Protein AF-A0AAV8X9F8-F1 (afdb_monomer_lite)

Structure (mmCIF, N/CA/C/O backbone):
data_AF-A0AAV8X9F8-F1
#
_entry.id   AF-A0AAV8X9F8-F1
#
loop_
_atom_site.group_PDB
_atom_site.id
_atom_site.type_symbol
_atom_site.label_atom_id
_atom_site.label_alt_id
_atom_site.label_comp_id
_atom_site.label_asym_id
_atom_site.label_entity_id
_atom_site.label_seq_id
_atom_site.pdbx_PDB_ins_code
_atom_site.Cartn_x
_atom_site.Cartn_y
_atom_site.Cartn_z
_atom_site.occupancy
_atom_site.B_iso_or_equiv
_atom_site.auth_seq_id
_atom_site.auth_comp_id
_atom_site.auth_asym_id
_atom_site.auth_atom_id
_atom_site.pdbx_PDB_model_num
ATOM 1 N N . MET A 1 1 ? 3.128 -21.485 2.645 1.00 41.53 1 MET A N 1
ATOM 2 C CA . MET A 1 1 ? 1.957 -20.583 2.738 1.00 41.53 1 MET A CA 1
ATOM 3 C C . MET A 1 1 ? 2.411 -19.164 2.410 1.00 41.53 1 MET A C 1
ATOM 5 O O . MET A 1 1 ? 3.221 -18.611 3.140 1.00 41.53 1 MET A O 1
ATOM 9 N N . PHE A 1 2 ? 1.969 -18.628 1.268 1.00 46.00 2 PHE A N 1
ATOM 10 C CA . PHE A 1 2 ? 2.411 -17.371 0.635 1.00 46.00 2 PHE A CA 1
ATOM 11 C C . PHE A 1 2 ? 1.751 -16.120 1.250 1.00 46.00 2 PHE A C 1
ATOM 13 O O . PHE A 1 2 ? 1.093 -15.340 0.570 1.00 46.00 2 PHE A O 1
ATOM 20 N N . THR A 1 3 ? 1.875 -15.924 2.562 1.00 56.69 3 THR A N 1
ATOM 21 C CA . THR A 1 3 ? 1.138 -14.858 3.271 1.00 56.69 3 THR A CA 1
ATOM 22 C C . THR A 1 3 ? 1.727 -13.448 3.102 1.00 56.69 3 THR A C 1
ATOM 24 O O . THR A 1 3 ? 1.149 -12.496 3.615 1.00 56.69 3 THR A O 1
ATOM 27 N N . LYS A 1 4 ? 2.852 -13.277 2.387 1.00 71.25 4 LYS A N 1
ATOM 28 C CA . LYS A 1 4 ? 3.567 -11.985 2.272 1.00 71.25 4 LYS A CA 1
ATOM 29 C C . LYS A 1 4 ? 3.231 -11.150 1.030 1.00 71.25 4 LYS A C 1
ATOM 31 O O . LYS A 1 4 ? 3.602 -9.978 0.988 1.00 71.25 4 LYS A O 1
ATOM 36 N N . ASP A 1 5 ? 2.522 -11.709 0.052 1.00 85.38 5 ASP A N 1
ATOM 37 C CA . ASP A 1 5 ? 2.307 -11.039 -1.242 1.00 85.38 5 ASP A CA 1
ATOM 38 C C . ASP A 1 5 ? 1.217 -9.964 -1.195 1.00 85.38 5 ASP A C 1
ATOM 40 O O . ASP A 1 5 ? 1.111 -9.146 -2.109 1.00 85.38 5 ASP A O 1
ATOM 44 N N . TYR A 1 6 ? 0.409 -9.962 -0.135 1.00 89.62 6 TYR A N 1
ATOM 45 C CA . TYR A 1 6 ? -0.692 -9.033 0.076 1.00 89.62 6 TYR A CA 1
ATOM 46 C C . TYR A 1 6 ? -0.452 -8.159 1.308 1.00 89.62 6 TYR A C 1
ATOM 48 O O . TYR A 1 6 ? 0.353 -8.471 2.189 1.00 89.62 6 TYR A O 1
ATOM 56 N N . GLY A 1 7 ? -1.148 -7.033 1.366 1.00 91.62 7 GLY A N 1
ATOM 57 C CA . GLY A 1 7 ? -1.173 -6.158 2.528 1.00 91.62 7 GLY A CA 1
ATOM 58 C C . GLY A 1 7 ? -2.406 -5.279 2.542 1.00 91.62 7 GLY A C 1
ATOM 59 O O . GLY A 1 7 ? -3.202 -5.286 1.605 1.00 91.62 7 GLY A O 1
ATOM 60 N N . LEU A 1 8 ? -2.527 -4.513 3.617 1.00 92.69 8 LEU A N 1
ATOM 61 C CA . LEU A 1 8 ? -3.528 -3.470 3.738 1.00 92.69 8 LEU A CA 1
ATOM 62 C C . LEU A 1 8 ? -2.979 -2.179 3.130 1.00 92.69 8 LEU A C 1
ATOM 64 O O . LEU A 1 8 ? -1.835 -1.805 3.405 1.00 92.69 8 LEU A O 1
ATOM 68 N N . PHE A 1 9 ? -3.781 -1.529 2.300 1.00 92.19 9 PHE A N 1
ATOM 69 C CA . PHE A 1 9 ? -3.458 -0.280 1.630 1.00 92.19 9 PHE A CA 1
ATOM 70 C C . PHE A 1 9 ? -4.561 0.735 1.920 1.00 92.19 9 PHE A C 1
ATOM 72 O O . PHE A 1 9 ? -5.731 0.479 1.647 1.00 92.19 9 PHE A O 1
ATOM 79 N N . LEU A 1 10 ? -4.182 1.868 2.50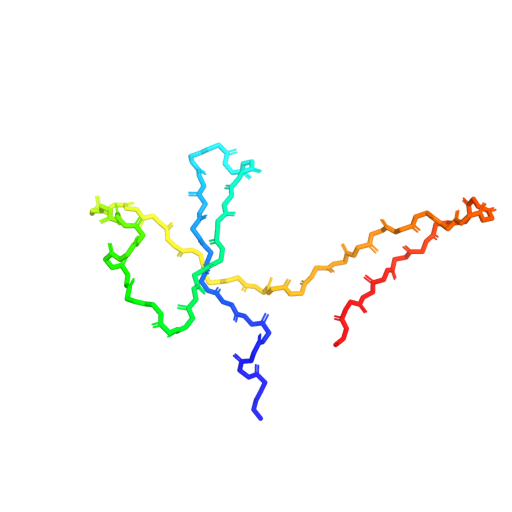1 1.00 91.88 10 LEU A N 1
ATOM 80 C CA . LEU A 1 10 ? -5.070 3.003 2.709 1.00 91.88 10 LEU A CA 1
ATOM 81 C C . LEU A 1 10 ? -4.947 3.928 1.499 1.00 91.88 10 LEU A C 1
ATOM 83 O O . LEU A 1 10 ? -3.853 4.428 1.218 1.00 91.88 10 LEU A O 1
ATOM 87 N N . THR A 1 11 ? -6.048 4.114 0.777 1.00 86.50 11 THR A N 1
ATOM 88 C CA . THR A 1 11 ? -6.136 5.003 -0.386 1.00 86.50 11 THR A CA 1
ATOM 89 C C . THR A 1 11 ? -6.553 6.398 0.059 1.00 86.50 11 THR A C 1
ATOM 91 O O . THR A 1 11 ? -7.418 6.537 0.918 1.00 86.50 11 THR A O 1
ATOM 94 N N . ASP A 1 12 ? -5.980 7.428 -0.552 1.00 81.00 12 ASP A N 1
ATOM 95 C CA . ASP A 1 12 ? -6.501 8.793 -0.438 1.00 81.00 12 ASP A CA 1
ATOM 96 C C . ASP A 1 12 ? -7.785 8.956 -1.281 1.00 81.00 12 ASP A C 1
ATOM 98 O O . ASP A 1 12 ? -7.999 8.170 -2.211 1.00 81.00 12 ASP A O 1
ATOM 102 N N . GLU A 1 13 ? -8.617 9.969 -1.010 1.00 71.75 13 GLU A N 1
ATOM 103 C CA . GLU A 1 13 ? -9.900 10.205 -1.717 1.00 71.75 13 GLU A CA 1
ATOM 104 C C . GLU A 1 13 ? -9.721 10.249 -3.246 1.00 71.75 13 GLU A C 1
ATOM 106 O O . GLU A 1 13 ? -10.538 9.736 -4.013 1.00 71.75 13 GLU A O 1
ATOM 111 N N . ASP A 1 14 ? -8.588 10.790 -3.692 1.00 72.56 14 ASP A N 1
ATOM 112 C CA . ASP A 1 14 ? -8.228 10.951 -5.099 1.00 72.56 14 ASP A CA 1
ATOM 113 C C . ASP A 1 14 ? -7.584 9.703 -5.740 1.00 72.56 14 ASP A C 1
ATOM 115 O O . ASP A 1 14 ? -7.264 9.725 -6.931 1.00 72.56 14 ASP A O 1
ATOM 119 N N . ASN A 1 15 ? -7.319 8.632 -4.979 1.00 66.38 15 ASN A N 1
ATOM 120 C CA . ASN A 1 15 ? -6.611 7.409 -5.409 1.00 66.38 15 ASN A CA 1
ATOM 121 C C . ASN A 1 15 ? -5.228 7.627 -6.069 1.00 66.38 15 ASN A C 1
ATOM 123 O O . ASN A 1 15 ? -4.629 6.699 -6.623 1.00 66.38 15 ASN A O 1
ATOM 127 N N . LYS A 1 16 ? -4.688 8.848 -6.014 1.00 70.31 16 LYS A N 1
ATOM 128 C CA . LYS A 1 16 ? -3.360 9.206 -6.545 1.00 70.31 16 LYS A CA 1
ATOM 129 C C . LYS A 1 16 ? -2.241 8.806 -5.589 1.00 70.31 16 LYS A C 1
ATOM 131 O O . LYS A 1 16 ? -1.112 8.561 -6.013 1.00 70.31 16 LYS A O 1
ATOM 136 N N . THR A 1 17 ? -2.570 8.735 -4.308 1.00 78.31 17 THR A N 1
ATOM 137 C CA . THR A 1 17 ? -1.667 8.542 -3.179 1.00 78.31 17 THR A CA 1
ATOM 138 C C . THR A 1 17 ? -2.270 7.524 -2.221 1.00 78.31 17 THR A C 1
ATOM 140 O O . THR A 1 17 ? -3.480 7.312 -2.173 1.00 78.31 17 THR A O 1
ATOM 143 N N . GLY A 1 18 ? -1.408 6.832 -1.488 1.00 86.94 18 GLY A N 1
ATOM 144 C CA . GLY A 1 18 ? -1.838 5.880 -0.481 1.00 86.94 18 GLY A CA 1
ATOM 145 C C . GLY A 1 18 ? -0.656 5.228 0.213 1.00 86.94 18 GLY A C 1
ATOM 146 O O . GLY A 1 18 ? 0.485 5.310 -0.257 1.00 86.94 18 GLY A O 1
ATOM 147 N N . VAL A 1 19 ? -0.933 4.596 1.345 1.00 90.75 19 VAL A N 1
ATOM 148 C CA . VAL A 1 19 ? 0.082 4.031 2.233 1.00 90.75 19 VAL A CA 1
ATOM 149 C C . VAL A 1 19 ? -0.197 2.558 2.495 1.00 90.75 19 VAL A C 1
ATOM 151 O O . VAL A 1 19 ? -1.330 2.147 2.729 1.00 90.75 19 VAL A O 1
ATOM 154 N N . TRP A 1 20 ? 0.856 1.742 2.455 1.00 92.38 20 TRP A N 1
ATOM 155 C CA . TRP A 1 20 ? 0.784 0.363 2.926 1.00 92.38 20 TRP A CA 1
ATOM 156 C C . TRP A 1 20 ? 0.903 0.342 4.443 1.00 92.38 20 TRP A C 1
ATOM 158 O O . TRP A 1 20 ? 1.855 0.894 4.994 1.00 92.38 20 TRP A O 1
ATOM 168 N N . LEU A 1 21 ? -0.028 -0.332 5.110 1.00 92.75 21 LEU A N 1
ATOM 169 C CA . LEU A 1 21 ? 0.024 -0.476 6.557 1.00 92.75 21 LEU A CA 1
ATOM 170 C C . LEU A 1 21 ? 1.088 -1.510 6.941 1.00 92.75 21 LEU A C 1
ATOM 172 O O . LEU A 1 21 ? 1.231 -2.572 6.317 1.00 92.75 21 LEU A O 1
ATOM 176 N N . GLU A 1 22 ? 1.837 -1.192 7.990 1.00 92.25 22 GLU A N 1
ATOM 177 C CA . GLU A 1 22 ? 2.864 -2.058 8.548 1.00 92.25 22 GLU A CA 1
ATOM 178 C C . GLU A 1 22 ? 2.219 -3.114 9.458 1.00 92.25 22 GLU A C 1
ATOM 180 O O . GLU A 1 22 ? 1.473 -2.752 10.365 1.00 92.25 22 GLU A O 1
ATOM 185 N N . PRO A 1 23 ? 2.543 -4.413 9.308 1.00 88.81 23 PRO A N 1
ATOM 186 C CA . PRO A 1 23 ? 1.968 -5.466 10.153 1.00 88.81 23 PRO A CA 1
ATOM 187 C C . PRO A 1 23 ? 2.241 -5.309 11.657 1.00 88.81 23 PRO A C 1
ATOM 189 O O . PRO A 1 23 ? 1.535 -5.896 12.467 1.00 88.81 23 PRO A O 1
ATOM 192 N N . ALA A 1 24 ? 3.284 -4.560 12.027 1.00 91.88 24 ALA A N 1
ATOM 193 C CA . ALA A 1 24 ? 3.677 -4.313 13.413 1.00 91.88 24 ALA A CA 1
ATOM 194 C C . ALA A 1 24 ? 3.037 -3.047 14.018 1.00 91.88 24 ALA A C 1
ATOM 196 O O . ALA A 1 24 ? 3.316 -2.715 15.170 1.00 91.88 24 ALA A O 1
ATOM 197 N N . ARG A 1 25 ? 2.219 -2.312 13.251 1.00 92.88 25 ARG A N 1
ATOM 198 C CA . ARG A 1 25 ? 1.545 -1.087 13.695 1.00 92.88 25 ARG A CA 1
ATOM 199 C C 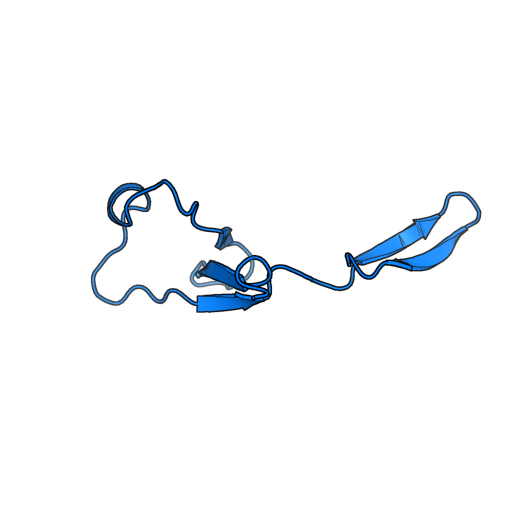. ARG A 1 25 ? 0.058 -1.349 13.896 1.00 92.88 25 ARG A C 1
ATOM 201 O O . ARG A 1 25 ? -0.581 -2.021 13.092 1.00 92.88 25 ARG A O 1
ATOM 208 N N . ASN A 1 26 ? -0.497 -0.760 14.950 1.00 92.19 26 ASN A N 1
ATOM 209 C CA . ASN A 1 26 ? -1.940 -0.752 15.164 1.00 92.19 26 ASN A CA 1
ATOM 210 C C . ASN A 1 26 ? -2.627 0.211 14.190 1.00 92.19 26 ASN A C 1
ATOM 212 O O . ASN A 1 26 ? -2.032 1.197 13.757 1.00 92.19 26 ASN A O 1
ATOM 216 N N . LEU A 1 27 ? -3.905 -0.041 13.902 1.00 89.00 27 LEU A N 1
ATOM 217 C CA . LEU A 1 27 ? -4.720 0.795 13.014 1.00 89.00 27 LEU A CA 1
ATOM 218 C C . LEU A 1 27 ? -4.840 2.250 13.504 1.00 89.00 27 LEU A C 1
ATOM 220 O O . LEU A 1 27 ? -4.835 3.169 12.691 1.00 89.00 27 LEU A O 1
ATOM 224 N N . GLU A 1 28 ? -4.848 2.470 14.821 1.00 89.81 28 GLU A N 1
ATOM 225 C CA . GLU A 1 28 ? -4.897 3.807 15.439 1.00 89.81 28 GLU A CA 1
ATOM 226 C C . GLU A 1 28 ? -3.729 4.714 15.025 1.00 89.81 28 GLU A C 1
ATOM 228 O O . GLU A 1 28 ? -3.889 5.930 14.945 1.00 89.81 28 GLU A O 1
ATOM 233 N N . TYR A 1 29 ? -2.568 4.134 14.696 1.00 92.62 29 TYR A N 1
ATOM 234 C CA . TYR A 1 29 ? -1.404 4.885 14.214 1.00 92.62 29 TYR A CA 1
ATOM 235 C C . TYR A 1 29 ? -1.693 5.644 12.909 1.00 92.62 29 TYR A C 1
ATOM 237 O O . TYR A 1 29 ? -1.078 6.674 12.645 1.00 92.62 29 TYR A O 1
ATOM 245 N N . TYR A 1 30 ? -2.641 5.153 12.107 1.00 90.38 30 TYR A N 1
ATOM 246 C CA . TYR A 1 30 ? -3.007 5.721 10.811 1.00 90.38 30 TYR A CA 1
ATOM 247 C C . TYR A 1 30 ? -4.185 6.704 10.884 1.00 90.38 30 TYR A C 1
ATOM 249 O O . TYR A 1 30 ? -4.651 7.148 9.841 1.00 90.38 30 TYR A O 1
ATOM 257 N N . LEU A 1 31 ? -4.652 7.063 12.092 1.00 89.31 31 LEU A N 1
ATOM 258 C CA . LEU A 1 31 ? -5.726 8.046 12.325 1.00 89.31 31 LEU A CA 1
ATOM 259 C C . LEU A 1 31 ? -7.020 7.768 11.535 1.00 89.31 31 LEU A C 1
ATOM 261 O O . LEU A 1 31 ? -7.723 8.698 11.138 1.00 89.31 31 LEU A O 1
ATOM 265 N N . LEU A 1 32 ? -7.328 6.485 11.329 1.00 88.25 32 LEU A N 1
ATOM 266 C CA . LEU A 1 32 ? -8.511 6.032 10.602 1.00 88.25 32 LEU A CA 1
ATOM 267 C C . LEU A 1 32 ? -9.796 6.490 11.302 1.00 88.25 32 LEU A C 1
ATOM 269 O O . LEU A 1 32 ? -9.927 6.391 12.526 1.00 88.25 32 LEU A O 1
ATOM 273 N N . ARG A 1 33 ? -10.761 6.958 10.517 1.00 89.44 33 ARG A N 1
ATOM 274 C CA . ARG A 1 33 ? -12.095 7.370 10.958 1.00 89.44 33 ARG A CA 1
ATOM 275 C C . ARG A 1 33 ? -13.133 6.325 10.569 1.00 89.44 33 ARG A C 1
ATOM 277 O O . ARG A 1 33 ? -12.945 5.522 9.658 1.00 89.44 33 ARG A O 1
ATOM 284 N N . ASN A 1 34 ? -14.273 6.351 11.256 1.00 88.06 34 ASN A N 1
ATOM 285 C CA . ASN A 1 34 ? -15.410 5.533 10.848 1.00 88.06 34 ASN A CA 1
ATOM 286 C C . ASN A 1 34 ? -15.866 5.941 9.444 1.00 88.06 34 ASN A C 1
ATOM 288 O O . ASN A 1 34 ? -16.232 7.094 9.225 1.00 88.06 34 ASN A O 1
ATOM 292 N N . GLY A 1 35 ? -15.877 4.973 8.529 1.00 86.94 35 GLY A N 1
ATOM 293 C CA . GLY A 1 35 ? -16.183 5.185 7.114 1.00 86.94 35 GLY A CA 1
ATOM 294 C C . GLY A 1 35 ? -14.957 5.118 6.203 1.00 86.94 35 GLY A C 1
ATOM 295 O O . GLY A 1 35 ? -15.130 4.965 4.995 1.00 86.94 35 GLY A O 1
ATOM 296 N N . ASP A 1 36 ? -13.741 5.150 6.757 1.00 87.50 36 ASP A N 1
ATOM 297 C CA . ASP A 1 36 ? -12.523 5.008 5.962 1.00 87.50 36 ASP A CA 1
ATOM 298 C C . ASP A 1 36 ? -12.425 3.599 5.371 1.00 87.50 36 ASP A C 1
ATOM 300 O O . ASP A 1 36 ? -12.695 2.588 6.029 1.00 87.50 36 ASP A O 1
ATOM 304 N N . THR A 1 37 ? -12.016 3.533 4.105 1.00 87.75 37 THR A N 1
ATOM 305 C CA . THR A 1 37 ? -11.886 2.275 3.369 1.00 87.75 37 THR A CA 1
ATOM 306 C C . THR A 1 37 ? -10.427 1.840 3.324 1.00 87.75 37 THR A C 1
ATOM 308 O O . THR A 1 37 ? -9.545 2.602 2.936 1.00 87.75 37 THR A O 1
ATOM 311 N N . ILE A 1 38 ? -10.176 0.586 3.698 1.00 90.38 38 ILE A N 1
ATOM 312 C CA . ILE A 1 38 ? -8.861 -0.050 3.595 1.00 90.38 38 ILE A CA 1
ATOM 313 C C . ILE A 1 38 ? -8.957 -1.185 2.587 1.00 90.38 38 ILE A C 1
ATOM 315 O O . ILE A 1 38 ? -9.795 -2.079 2.711 1.00 90.38 38 ILE A O 1
ATOM 319 N N . GLU A 1 39 ? -8.058 -1.185 1.613 1.00 91.50 39 GLU A N 1
ATOM 320 C CA . GLU A 1 39 ? -7.998 -2.219 0.592 1.00 91.50 39 GLU A CA 1
ATOM 321 C C . GLU A 1 39 ? -7.056 -3.351 1.003 1.00 91.50 39 GLU A C 1
ATOM 323 O O . GLU A 1 39 ? -5.909 -3.122 1.390 1.00 91.50 39 GLU A O 1
ATOM 328 N N . TYR A 1 40 ? -7.494 -4.598 0.835 1.00 91.50 40 TYR A N 1
ATOM 329 C CA . TYR A 1 40 ? -6.588 -5.743 0.856 1.00 91.50 40 TYR A CA 1
ATOM 330 C C . TYR A 1 40 ? -6.044 -5.992 -0.553 1.00 91.50 40 TYR A C 1
ATOM 332 O O . TYR A 1 40 ? -6.737 -6.520 -1.424 1.00 91.50 40 TYR A O 1
ATOM 340 N N . ARG A 1 41 ? -4.793 -5.591 -0.794 1.00 90.31 41 ARG A N 1
ATOM 341 C CA . ARG A 1 41 ? -4.212 -5.507 -2.140 1.00 90.31 41 ARG A CA 1
ATOM 342 C C . ARG A 1 41 ? -2.933 -6.330 -2.270 1.00 90.31 41 ARG A C 1
ATOM 344 O O . ARG A 1 41 ? -2.150 -6.451 -1.329 1.00 90.31 41 ARG A O 1
ATOM 351 N N . LYS A 1 42 ? -2.682 -6.866 -3.472 1.00 89.50 42 LYS A N 1
ATOM 352 C CA . LYS A 1 42 ? -1.403 -7.503 -3.823 1.00 89.50 42 LYS A CA 1
ATOM 353 C C . LYS A 1 42 ? -0.300 -6.441 -3.914 1.00 89.50 42 LYS A C 1
ATOM 355 O O . LYS A 1 42 ? -0.417 -5.490 -4.685 1.00 89.50 42 LYS A O 1
ATOM 360 N N . LYS A 1 43 ? 0.774 -6.610 -3.142 1.00 87.62 43 LYS A N 1
ATOM 361 C CA . LYS A 1 43 ? 1.931 -5.698 -3.092 1.00 87.62 43 LYS A CA 1
ATOM 362 C C . LYS A 1 43 ? 2.755 -5.737 -4.374 1.00 87.62 43 LYS A C 1
ATOM 364 O O . LYS A 1 43 ? 3.305 -4.723 -4.798 1.00 87.62 43 LYS A O 1
ATOM 369 N N . LEU A 1 44 ? 2.834 -6.911 -4.998 1.00 87.50 44 LEU A N 1
ATOM 370 C CA . LEU A 1 44 ? 3.566 -7.105 -6.243 1.00 87.50 44 LEU A CA 1
ATOM 371 C C . LEU A 1 44 ? 2.860 -6.403 -7.404 1.00 87.50 44 LEU A C 1
ATOM 373 O O . LEU A 1 44 ? 1.704 -6.691 -7.714 1.00 87.50 44 LEU A O 1
ATOM 377 N N . ARG A 1 45 ? 3.597 -5.520 -8.080 1.00 85.00 45 ARG A N 1
ATOM 378 C CA . ARG A 1 45 ? 3.176 -4.850 -9.312 1.00 85.00 45 ARG A CA 1
ATOM 379 C C . ARG A 1 45 ? 4.227 -5.024 -10.394 1.00 85.00 45 ARG A C 1
ATOM 381 O O . ARG A 1 45 ? 5.421 -5.084 -10.107 1.00 85.00 45 ARG A O 1
ATOM 388 N N . THR A 1 46 ? 3.781 -5.042 -11.643 1.00 86.44 46 THR A N 1
ATOM 389 C CA . THR A 1 46 ? 4.683 -4.971 -12.791 1.00 86.44 46 THR A CA 1
ATOM 390 C C . THR A 1 46 ? 5.321 -3.586 -12.843 1.00 86.44 46 THR A C 1
ATOM 392 O O . THR A 1 46 ? 4.617 -2.570 -12.845 1.00 86.44 46 THR A O 1
ATOM 3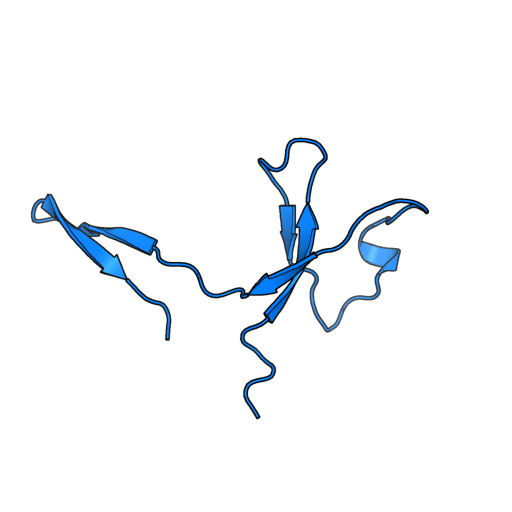95 N N . LEU A 1 47 ? 6.650 -3.540 -12.895 1.00 89.25 47 LEU A N 1
ATOM 396 C CA . LEU A 1 47 ? 7.408 -2.308 -13.078 1.00 89.25 47 LEU A CA 1
ATOM 397 C C . LEU A 1 47 ? 7.994 -2.292 -14.488 1.00 89.25 47 LEU A C 1
ATOM 399 O O . LEU A 1 47 ? 8.743 -3.190 -14.860 1.00 89.25 47 LEU A O 1
ATOM 403 N N . ARG A 1 48 ? 7.669 -1.270 -15.281 1.00 87.69 48 ARG A N 1
ATOM 404 C CA . ARG A 1 48 ? 8.329 -1.040 -16.571 1.00 87.69 48 ARG A CA 1
ATOM 405 C C . ARG A 1 48 ? 9.562 -0.175 -16.342 1.00 87.69 48 ARG A C 1
ATOM 407 O O . ARG A 1 48 ? 9.432 0.938 -15.843 1.00 87.69 48 ARG A O 1
ATOM 414 N N . VAL A 1 49 ? 10.732 -0.685 -16.709 1.00 91.06 49 VAL A N 1
ATOM 415 C CA . VAL A 1 49 ? 12.016 0.012 -16.575 1.00 91.06 49 VAL A CA 1
ATOM 416 C C . VAL A 1 49 ? 12.638 0.184 -17.948 1.00 91.06 49 VAL A C 1
ATOM 418 O O . VAL A 1 49 ? 12.711 -0.769 -18.724 1.00 91.06 49 VAL A O 1
ATOM 421 N N . LYS A 1 50 ? 13.094 1.403 -18.236 1.00 92.06 50 LYS A N 1
ATOM 422 C CA . LYS A 1 50 ? 13.925 1.700 -19.398 1.00 92.06 50 LYS A CA 1
ATOM 423 C C . LYS A 1 50 ? 15.388 1.625 -18.971 1.00 92.06 50 LYS A C 1
ATOM 425 O O . LYS A 1 50 ? 15.802 2.343 -18.066 1.00 92.06 50 LYS A O 1
ATOM 430 N N . MET A 1 51 ? 16.133 0.726 -19.592 1.00 91.25 51 MET A N 1
ATOM 431 C CA . MET A 1 51 ? 17.555 0.520 -19.343 1.00 91.25 51 MET A CA 1
ATOM 432 C C . MET A 1 51 ? 18.389 1.614 -20.024 1.00 91.25 51 MET A C 1
ATOM 434 O O . MET A 1 51 ? 17.885 2.374 -20.856 1.00 91.25 51 MET A O 1
ATOM 438 N N . LEU A 1 52 ? 19.679 1.684 -19.684 1.00 93.19 52 LEU A N 1
ATOM 439 C CA . LEU A 1 52 ? 20.617 2.675 -20.234 1.00 93.19 52 LEU A CA 1
ATOM 440 C C . LEU A 1 52 ? 20.803 2.545 -21.753 1.00 93.19 52 LEU A C 1
ATOM 442 O O . LEU A 1 52 ? 21.023 3.543 -22.429 1.00 93.19 52 LEU A O 1
ATOM 446 N N . ASP A 1 53 ? 20.649 1.335 -22.296 1.00 92.44 53 ASP A N 1
ATOM 447 C CA . ASP A 1 53 ? 20.670 1.067 -23.740 1.00 92.44 53 ASP A CA 1
ATOM 448 C C . ASP A 1 53 ? 19.364 1.479 -24.453 1.00 92.44 53 ASP A C 1
ATOM 450 O O . ASP A 1 53 ? 19.185 1.227 -25.643 1.00 92.44 53 ASP A O 1
ATOM 454 N N . GLY A 1 54 ? 18.429 2.099 -23.727 1.00 89.75 54 GLY A N 1
ATOM 455 C CA . GLY A 1 54 ? 17.148 2.567 -24.237 1.00 89.75 54 GLY A CA 1
ATOM 456 C C . GLY A 1 54 ? 16.068 1.489 -24.336 1.00 89.75 54 GLY A C 1
ATOM 457 O O . GLY A 1 54 ? 14.911 1.836 -24.603 1.00 89.75 54 GLY A O 1
ATOM 458 N N . LYS A 1 55 ? 16.383 0.211 -24.083 1.00 91.88 55 LYS A N 1
ATOM 459 C CA . LYS A 1 55 ? 15.394 -0.875 -24.122 1.00 91.88 55 LYS A CA 1
ATOM 460 C C . LYS A 1 55 ? 14.498 -0.852 -22.892 1.00 91.88 55 LYS A C 1
ATOM 462 O O . LYS A 1 55 ? 14.937 -0.564 -21.783 1.00 91.88 55 LYS A O 1
ATOM 467 N N . SER A 1 56 ? 13.222 -1.176 -23.088 1.00 88.81 56 SER A N 1
ATOM 468 C CA . SER A 1 56 ? 12.233 -1.237 -22.007 1.00 88.81 56 SER A CA 1
ATOM 469 C C . SER A 1 56 ? 11.931 -2.685 -21.633 1.00 88.81 56 SER A C 1
ATOM 471 O O . SER A 1 56 ? 11.584 -3.484 -22.499 1.00 88.81 56 SER A O 1
ATOM 473 N N . PHE A 1 57 ? 12.010 -3.008 -20.345 1.00 86.12 57 PHE A N 1
ATOM 474 C CA . PHE A 1 57 ? 11.689 -4.327 -19.800 1.00 86.12 57 PHE A CA 1
ATOM 475 C C . PHE A 1 57 ? 10.601 -4.211 -18.734 1.00 86.12 57 PHE A C 1
ATOM 477 O O . PHE A 1 57 ? 10.551 -3.243 -17.976 1.00 86.12 57 PHE A O 1
ATOM 484 N N . SER A 1 58 ? 9.720 -5.209 -18.671 1.00 84.38 58 SER A N 1
ATOM 485 C CA . SER A 1 58 ? 8.758 -5.347 -17.575 1.00 84.38 58 SER A CA 1
ATOM 486 C C . SER A 1 58 ? 9.361 -6.267 -16.522 1.00 84.38 58 SER A C 1
ATOM 488 O O . SER A 1 58 ? 9.435 -7.476 -16.722 1.00 84.38 58 SER A O 1
ATOM 490 N N . LEU A 1 59 ? 9.811 -5.690 -15.413 1.00 78.75 59 LEU A N 1
ATOM 491 C CA . LEU A 1 59 ? 10.270 -6.435 -14.253 1.00 78.75 59 LEU A CA 1
ATOM 492 C C . LEU A 1 59 ? 9.047 -6.900 -13.463 1.00 78.75 59 LEU A C 1
ATOM 494 O O . LEU A 1 59 ? 8.231 -6.098 -12.995 1.00 78.75 59 LEU A O 1
ATOM 498 N N . TYR A 1 60 ? 8.921 -8.214 -13.336 1.00 72.56 60 TYR A N 1
ATOM 499 C CA . TYR A 1 60 ? 8.031 -8.833 -12.369 1.00 72.56 60 TYR A CA 1
ATOM 500 C C . TYR A 1 60 ? 8.841 -9.056 -11.090 1.00 72.56 60 TYR A C 1
ATOM 502 O O . TYR A 1 60 ? 9.791 -9.837 -11.105 1.00 72.56 60 TYR A O 1
ATOM 510 N N . ASN A 1 61 ? 8.503 -8.360 -10.002 1.00 59.94 61 ASN A N 1
ATOM 511 C CA . ASN A 1 61 ? 9.070 -8.701 -8.695 1.00 59.94 61 ASN A CA 1
ATOM 512 C C . ASN A 1 61 ? 8.491 -10.066 -8.295 1.00 59.94 61 ASN A C 1
ATOM 514 O O . ASN A 1 61 ? 7.272 -10.192 -8.168 1.00 59.94 61 ASN A O 1
ATOM 518 N N . LYS A 1 62 ? 9.350 -11.084 -8.202 1.00 54.22 62 LYS A N 1
ATOM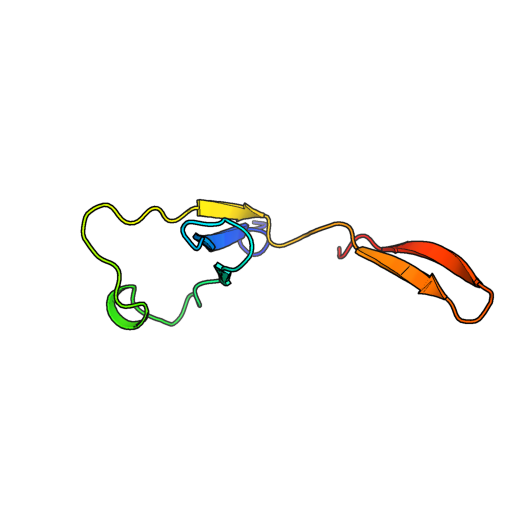 519 C CA . LYS A 1 62 ? 9.001 -12.441 -7.767 1.00 54.22 62 LYS A CA 1
ATOM 520 C C . LYS A 1 62 ? 9.261 -12.593 -6.277 1.00 54.22 62 LYS A C 1
ATOM 522 O O . LYS A 1 62 ? 1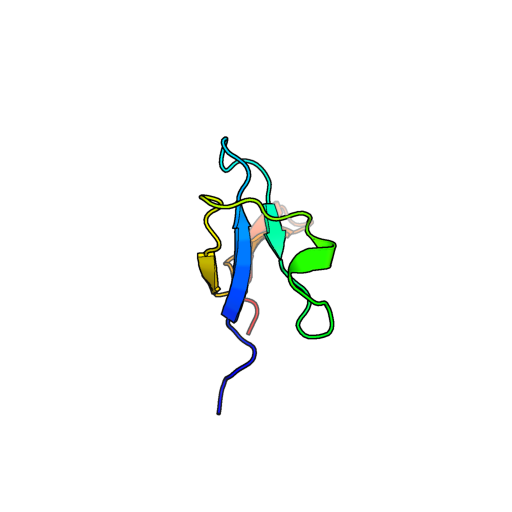0.275 -12.030 -5.814 1.00 54.22 62 LYS A O 1
#

Secondary structure (DSSP, 8-state):
--TTSEEEEEEPTTSS-EEEPPTTS-GGGGT--TT--EEEEES--EEEEE-TTS-EEEEE--

Organism: NCBI:txid1586634

InterPro domains:
  IPR032425 Talin, N-terminal F0 domain [PF16511] (4-42)

Sequence (62 aa):
MFTKDYGLFLTDEDNKTGVWLEPARNLEYYLLRNGDTIEYRKKLRTLRVKMLDGKSFSLYNK

Radius of gyration: 15.65 Å; chains: 1; bounding box: 37×32×40 Å

Foldseek 3Di:
DPPPQKFKWFADPVNPDIDTDDPVDDPVVVVDDVPGDIDTDGPWDWDWDQDPVRDIDTDGDD

pLDDT: mean 84.33, std 11.67, range [41.53, 93.19]

=== Feature glossary ===
A reading guide for the features in this record.

Start from the sequence.

  · Sequence gives the chain of amino acids in standard one-letter code (A=alanine, C=cysteine, …, Y=tyrosine), read N→C. It is the only feature that is directly encoded by the gene; all structural features are derived from the folded form of this sequence.

Fold it, and you get atomic coordinates and the backbone conformation that goes with them.

  · Structure coordinates are given as an mmCIF _atom_site loop: one row per atom with element, residue name, chain id, sequence number, and x/y/z position in Å. Only the four main-chain atoms per residue are included here; side chains are omitted to keep the record compact.

  · Backbone dihedral angles. Every residue except chain termini has a φ (preceding-C → N → Cα → C) and a ψ (N → Cα → C → next-N). They are reported in degrees following the IUPAC sign convention. Secondary structure is essentially a statement about which (φ, ψ) basin each residue occupies.

  · Eight-state secondary structure (DSSP): H is the canonical α-helix, G the tighter 3₁₀-helix, I the wider π-helix; E/B are β-structure, T and S are turns and bends, and '-' is everything else. DSSP derives these from the pattern of main-chain N–H···O=C hydrogen bonds, not from the sequence.

  · SS3 is a coarse helix/strand/coil call (letters a/b/c) made by the P-SEA algorithm from inter-Cα distances and dihedrals. It is less detailed than DSSP but needs only Cα positions.

Summarize the fold with a handful of shape descriptors and a per-residue structural alphabet.

  · Radius of gyration (Rg) is the root-mean-square distance of Cα atoms from their centroid — a single number for overall size and compactness. A globular domain of N residues has Rg ≈ 2.2·N^0.38 Å; an extended or disordered chain has a much larger Rg. The Cα contact count is the number of residue pairs whose Cα atoms are within 8 Å and are more than four positions apart in sequence — a standard proxy for tertiary packing density. The bounding box is the smallest axis-aligned box enclosing all Cα atoms.

  · 3Di is Foldseek's structural alphabet. Each residue is assigned one of twenty discrete states based on how its Cα sits relative to its spatial (not sequential) neighbors. Aligning 3Di strings finds structural homologs roughly as well as full 3D superposition, but orders of magnitude faster.

  · Solvent-accessible surface area (SASA) is the area in Å² traced out by the centre of a 1.4 Å probe sphere (a water molecule) rolled over the protein's van der Waals surface (Shrake–Rupley / Lee–Richards construction). Buried residues have near-zero SASA; fully exposed residues can exceed 200 Å². The total SASA scales roughly with the number of surface residues.

Ask how reliable the model is.

  · For AlphaFold models, the B-factor field carries pLDDT — the model's own estimate of local accuracy on a 0–100 scale. Regions with pLDDT<50 should be treated as essentially unmodeled; they often correspond to intrinsically disordered segments.

  · For experimental (PDB) structures, the B-factor (temperature factor) quantifies the positional spread of each atom in the crystal — a combination of thermal vibration and static disorder — in units of Å². High B-factors mark flexible loops or poorly resolved regions; low B-factors mark the rigid, well-ordered core.

  · Predicted Aligned Error (PAE) is an AlphaFold confidence matrix: entry (i, j) is the expected error in the position of residue j, in ångströms, when the prediction is superimposed 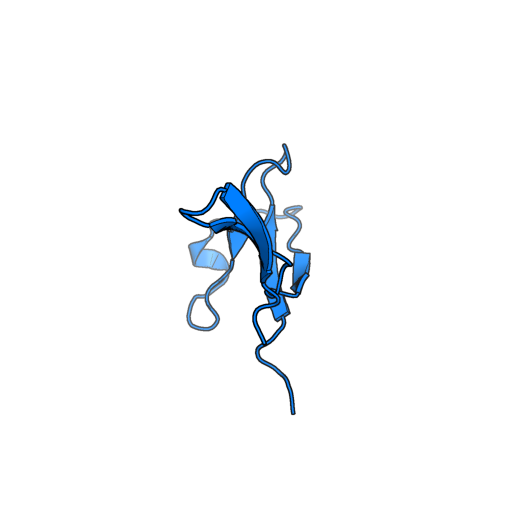on the true structure at residue i. Low PAE within a block of residues means that block is internally rigid and well-predicted; high PAE between two blocks means their relative placement is uncertain even if each block individually is confident.

Place it in context: what it resembles, what it is annotated as, and how it looks.

  · Structural nearest neighbors (via Foldseek easy-search vs the PDB). Reported per hit: target PDB id, E-value, and alignment TM-score. A TM-score above ~0.5 is the conventional threshold for 'same fold'.

  · Functional annotations link the protein to curated databases. InterPro entries identify conserved domains and families by matching the sequence against member-database signatures (Pfam, PROSITE, CDD, …). Gene Ontology (GO) terms describe molecular function, biological process, and cellular component in a controlled vocabulary. CATH places the structure in a hierarchical fold classification (Class/Architecture/Topology/Homologous-superfamily). The organism is the source species.

  · The contact map is a binary N×N matrix image: pixel (i, j) is dark where Cα_i and Cα_j are within 8 Å and |i−j|>4. Because the |i−j|>4 filter removes local helical contacts, off-diagonal stripes parallel to the main diagonal indicate parallel β-sheets; stripes perpendicular to it indicate antiparallel β-sheets. The Ramachandran plot scatters every residue's (φ, ψ) pair against the sterically allowed regions. The PAE heatmap renders the predicted-aligned-error matrix.

  · Six rendered views show the 3D structure from the faces of a cube — i.e. along ±x, ±y, ±z. Rendering representation is drawn randomly per protein from cartoon (secondary-structure ribbons), sticks (backbone bonds), or molecular surface; coloring is either N→C rainbow (blue at the N-terminus through red at the C-terminus) or one color per chain.